Protein AF-A0A662TRX7-F1 (afdb_monomer_lite)

Radius of gyration: 24.04 Å; chains: 1; bounding box: 72×24×59 Å

Structure (mmCIF, N/CA/C/O backbone):
data_AF-A0A662TRX7-F1
#
_entry.id   AF-A0A662TRX7-F1
#
loop_
_atom_site.group_PDB
_atom_site.id
_atom_site.type_symbol
_atom_site.label_atom_id
_atom_site.label_alt_id
_atom_site.label_comp_id
_atom_site.label_asym_id
_atom_site.label_entity_id
_atom_site.label_seq_id
_atom_site.pdbx_PDB_ins_code
_atom_site.Cartn_x
_atom_site.Cartn_y
_atom_site.Cartn_z
_atom_site.occupancy
_atom_site.B_iso_or_equiv
_atom_site.auth_seq_id
_atom_site.auth_comp_id
_atom_site.auth_asym_id
_atom_site.auth_atom_id
_atom_site.pdbx_PDB_model_num
ATOM 1 N N . MET A 1 1 ? 50.126 3.937 -14.513 1.00 34.91 1 MET A N 1
ATOM 2 C CA . MET A 1 1 ? 49.060 4.937 -14.297 1.00 34.91 1 MET A CA 1
ATOM 3 C C . MET A 1 1 ? 47.981 4.683 -15.343 1.00 34.91 1 MET A C 1
ATOM 5 O O . MET A 1 1 ? 48.114 5.144 -16.466 1.00 34.91 1 MET A O 1
ATOM 9 N N . TRP A 1 2 ? 47.000 3.835 -15.031 1.00 36.56 2 TRP A N 1
ATOM 10 C CA . TRP A 1 2 ? 45.917 3.504 -15.962 1.00 36.56 2 TRP A CA 1
ATOM 11 C C . TRP A 1 2 ? 44.900 4.644 -15.940 1.00 36.56 2 TRP A C 1
ATOM 13 O O . TRP A 1 2 ? 44.261 4.881 -14.916 1.00 36.56 2 TRP A O 1
ATOM 23 N N . LYS A 1 3 ? 44.812 5.396 -17.039 1.00 39.66 3 LYS A N 1
ATOM 24 C CA . LYS A 1 3 ? 43.753 6.385 -17.228 1.00 39.66 3 LYS A CA 1
ATOM 25 C C . LYS A 1 3 ? 42.460 5.645 -17.561 1.00 39.66 3 LYS A C 1
ATOM 27 O O . LYS A 1 3 ? 42.401 4.914 -18.543 1.00 39.66 3 LYS A O 1
ATOM 32 N N . MET A 1 4 ? 41.463 5.832 -16.701 1.00 52.44 4 MET A N 1
ATOM 33 C CA . MET A 1 4 ? 40.063 5.538 -16.985 1.00 52.44 4 MET A CA 1
ATOM 34 C C . MET A 1 4 ? 39.609 6.406 -18.155 1.00 52.44 4 MET A C 1
ATOM 36 O O . MET A 1 4 ? 39.776 7.618 -18.061 1.00 52.44 4 MET A O 1
ATOM 40 N N . GLU A 1 5 ? 39.011 5.815 -19.192 1.00 47.84 5 GLU A N 1
ATOM 41 C CA . GLU A 1 5 ? 38.067 6.511 -20.081 1.00 47.84 5 GLU A CA 1
ATOM 42 C C . GLU A 1 5 ? 37.316 5.553 -21.029 1.00 47.84 5 GLU A C 1
ATOM 44 O O . GLU A 1 5 ? 37.140 5.839 -22.205 1.00 47.84 5 GLU A O 1
ATOM 49 N N . ASP A 1 6 ? 36.782 4.436 -20.526 1.00 44.06 6 ASP A N 1
ATOM 50 C CA . ASP A 1 6 ? 35.772 3.683 -21.285 1.00 44.06 6 ASP A CA 1
ATOM 51 C C . ASP A 1 6 ? 34.374 4.236 -20.983 1.00 44.06 6 ASP A C 1
ATOM 53 O O . ASP A 1 6 ? 33.578 3.665 -20.235 1.00 44.06 6 ASP A O 1
ATOM 57 N N . LYS A 1 7 ? 34.037 5.363 -21.622 1.00 48.59 7 LYS A N 1
ATOM 58 C CA . LYS A 1 7 ? 32.636 5.688 -21.935 1.00 48.59 7 LYS A CA 1
ATOM 59 C C . LYS A 1 7 ? 32.185 4.761 -23.068 1.00 48.59 7 LYS A C 1
ATOM 61 O O . LYS A 1 7 ? 31.996 5.181 -24.206 1.00 48.59 7 LYS A O 1
ATOM 66 N N . GLY A 1 8 ? 32.073 3.473 -22.750 1.00 45.62 8 GLY A N 1
ATOM 67 C CA . GLY A 1 8 ? 31.652 2.438 -23.679 1.00 45.62 8 GLY A CA 1
ATOM 68 C C . GLY A 1 8 ? 30.208 2.668 -24.106 1.00 45.62 8 GLY A C 1
ATOM 69 O O . GLY A 1 8 ? 29.283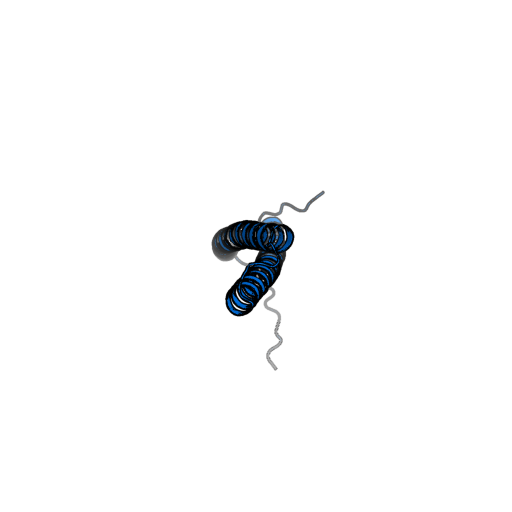 2.577 -23.299 1.00 45.62 8 GLY A O 1
ATOM 70 N N . ASN A 1 9 ? 30.018 2.963 -25.389 1.00 54.75 9 ASN A N 1
ATOM 71 C CA . ASN A 1 9 ? 28.742 2.844 -26.077 1.00 54.75 9 ASN A CA 1
ATOM 72 C C . ASN A 1 9 ? 28.187 1.435 -25.800 1.00 54.75 9 ASN A C 1
ATOM 74 O O . ASN A 1 9 ? 28.703 0.455 -26.334 1.00 54.75 9 ASN A O 1
ATOM 78 N N . MET A 1 10 ? 27.193 1.311 -24.911 1.00 57.91 10 MET A N 1
ATOM 79 C CA . MET A 1 10 ? 26.527 0.031 -24.661 1.00 57.91 10 MET A CA 1
ATOM 80 C C . MET A 1 10 ? 25.989 -0.469 -26.004 1.00 57.91 10 MET A C 1
ATOM 82 O O . MET A 1 10 ? 25.096 0.159 -26.578 1.00 57.91 10 MET A O 1
ATOM 86 N N . GLY A 1 11 ? 26.550 -1.570 -26.515 1.00 66.31 11 GLY A N 1
ATOM 87 C CA . GLY A 1 11 ? 26.046 -2.223 -27.722 1.00 66.31 11 GLY A CA 1
ATOM 88 C C . GLY A 1 11 ? 24.557 -2.549 -27.581 1.00 66.31 11 GLY A C 1
ATOM 89 O O . GLY A 1 11 ? 24.030 -2.591 -26.467 1.00 66.31 11 GLY A O 1
ATOM 90 N N . GLU A 1 12 ? 23.862 -2.787 -28.692 1.00 72.31 12 GLU A N 1
ATOM 91 C CA . GLU A 1 12 ? 22.405 -3.007 -28.704 1.00 72.31 12 GLU A CA 1
ATOM 92 C C . GLU A 1 12 ? 21.952 -4.078 -27.696 1.00 72.31 12 GLU A C 1
ATOM 94 O O . GLU A 1 12 ? 20.989 -3.868 -26.959 1.00 72.31 12 GLU A O 1
ATOM 99 N N . ASN A 1 13 ? 22.728 -5.158 -27.549 1.00 79.19 13 ASN A N 1
ATOM 100 C CA . ASN A 1 13 ? 22.488 -6.206 -26.551 1.00 79.19 13 ASN A CA 1
ATOM 101 C C . ASN A 1 13 ? 22.556 -5.703 -25.095 1.00 79.19 13 ASN A C 1
ATOM 103 O O . ASN A 1 13 ? 21.790 -6.158 -24.246 1.00 79.19 13 ASN A O 1
ATOM 107 N N . GLY A 1 14 ? 23.445 -4.752 -24.792 1.00 85.88 14 GLY A N 1
ATOM 108 C CA . GLY A 1 14 ? 23.560 -4.140 -23.466 1.00 85.88 14 GLY A CA 1
ATOM 109 C C . GLY A 1 14 ? 22.376 -3.228 -23.144 1.00 85.88 14 GLY A C 1
ATOM 110 O O . GLY A 1 14 ? 21.808 -3.318 -22.056 1.00 85.88 14 GLY A O 1
ATOM 111 N N . LYS A 1 15 ? 21.942 -2.414 -24.116 1.00 86.94 15 LYS A N 1
ATOM 112 C CA . LYS A 1 15 ? 20.747 -1.562 -23.975 1.00 86.94 15 LYS A CA 1
ATOM 113 C C . LYS A 1 15 ? 19.476 -2.392 -23.810 1.00 86.94 15 LYS A C 1
ATOM 115 O O . LYS A 1 15 ? 18.647 -2.067 -22.965 1.00 86.94 15 LYS A O 1
ATOM 120 N N . MET A 1 16 ? 19.347 -3.479 -24.571 1.00 89.06 16 MET A N 1
ATOM 121 C CA . MET A 1 16 ? 18.198 -4.381 -24.485 1.00 89.06 16 MET A CA 1
ATOM 122 C C . MET A 1 16 ? 18.116 -5.064 -23.116 1.00 89.06 16 MET A C 1
ATOM 124 O O . MET A 1 16 ? 17.046 -5.112 -22.514 1.00 89.06 16 MET A O 1
ATOM 128 N N . ARG A 1 17 ? 19.248 -5.531 -22.574 1.00 94.00 17 ARG A N 1
ATOM 129 C CA . ARG A 1 17 ? 19.286 -6.119 -21.228 1.00 94.00 17 ARG A CA 1
ATOM 130 C C . ARG A 1 17 ? 18.909 -5.105 -20.146 1.00 94.00 17 ARG A C 1
ATOM 132 O O . ARG A 1 17 ? 18.049 -5.399 -19.324 1.00 94.00 17 ARG A O 1
ATOM 139 N N . ALA A 1 18 ? 19.481 -3.901 -20.197 1.00 93.19 18 ALA A N 1
ATOM 140 C CA . ALA A 1 18 ? 19.145 -2.831 -19.258 1.00 93.19 18 ALA A CA 1
ATOM 141 C C . ALA A 1 18 ? 17.654 -2.452 -19.315 1.00 93.19 18 ALA A C 1
ATOM 143 O O . ALA A 1 18 ? 17.031 -2.214 -18.282 1.00 93.19 18 ALA A O 1
ATOM 144 N N . LEU A 1 19 ? 17.063 -2.433 -20.514 1.00 95.12 19 LEU A N 1
ATOM 145 C CA . LEU A 1 19 ? 15.633 -2.193 -20.694 1.00 95.12 19 LEU A CA 1
ATOM 146 C C . LEU A 1 19 ? 14.780 -3.310 -20.070 1.00 95.12 19 LEU A C 1
ATOM 148 O O . LEU A 1 19 ? 13.818 -3.007 -19.368 1.00 95.12 19 LEU A O 1
ATOM 152 N N . MET A 1 20 ? 15.137 -4.580 -20.284 1.00 96.88 20 MET A N 1
ATOM 153 C CA . MET A 1 20 ? 14.428 -5.725 -19.694 1.00 96.88 20 MET A CA 1
ATOM 154 C C . MET A 1 20 ? 14.472 -5.695 -18.161 1.00 96.88 20 MET A C 1
ATOM 156 O O . MET A 1 20 ? 13.438 -5.878 -17.516 1.00 96.88 20 MET A O 1
ATOM 160 N N . ASP A 1 21 ? 15.634 -5.389 -17.578 1.00 97.56 21 ASP A N 1
ATOM 161 C CA . ASP A 1 21 ? 15.796 -5.271 -16.124 1.00 97.56 21 ASP A CA 1
ATOM 162 C C . ASP A 1 21 ? 14.924 -4.137 -15.552 1.00 97.56 21 ASP A C 1
ATOM 164 O O . ASP A 1 21 ? 14.263 -4.300 -14.521 1.00 97.56 21 ASP A O 1
ATOM 168 N N . LEU A 1 22 ? 14.862 -2.993 -16.244 1.00 98.06 22 LEU A N 1
ATOM 169 C CA . LEU A 1 22 ? 14.018 -1.867 -15.842 1.00 98.06 22 LEU A CA 1
ATOM 170 C C . LEU A 1 22 ? 12.523 -2.173 -15.961 1.00 98.06 22 LEU A C 1
ATOM 172 O O . LEU A 1 22 ? 11.770 -1.783 -15.072 1.00 98.06 22 LEU A O 1
ATOM 176 N N . LEU A 1 23 ? 12.085 -2.883 -17.002 1.00 97.81 23 LEU A N 1
ATOM 177 C CA . LEU A 1 23 ? 10.684 -3.290 -17.162 1.00 97.81 23 LEU A CA 1
ATOM 178 C C . LEU A 1 23 ? 10.251 -4.282 -16.071 1.00 97.81 23 LEU A C 1
ATOM 180 O O . LEU A 1 23 ? 9.182 -4.127 -15.479 1.00 97.81 23 LEU A O 1
ATOM 184 N N . ALA A 1 24 ? 11.101 -5.255 -15.731 1.00 98.31 24 ALA A N 1
ATOM 185 C CA . ALA A 1 24 ? 10.838 -6.178 -14.624 1.00 98.31 24 ALA A CA 1
ATOM 186 C C . ALA A 1 24 ? 10.737 -5.436 -13.278 1.00 98.31 24 ALA A C 1
ATOM 188 O O . ALA A 1 24 ? 9.856 -5.708 -12.448 1.00 98.31 24 ALA A O 1
ATOM 189 N N . LYS A 1 25 ? 11.616 -4.448 -13.072 1.00 98.25 25 LYS A N 1
ATOM 190 C CA . LYS A 1 25 ? 11.570 -3.572 -11.901 1.00 98.25 25 LYS A CA 1
ATOM 191 C C . LYS A 1 25 ? 10.299 -2.717 -11.880 1.00 98.25 25 LYS A C 1
ATOM 193 O O . LYS A 1 25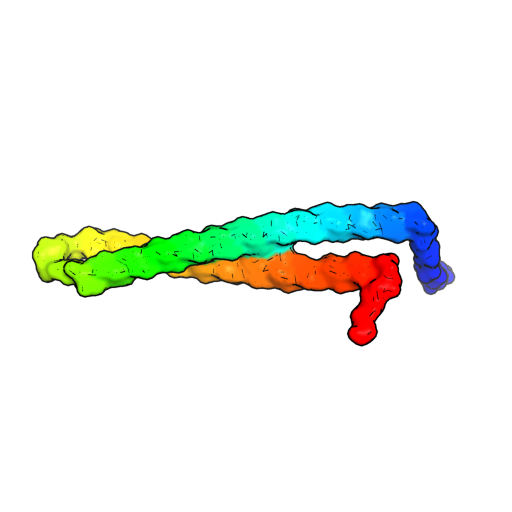 ? 9.666 -2.624 -10.829 1.00 98.25 25 LYS A O 1
ATOM 198 N N . GLU A 1 26 ? 9.896 -2.143 -13.014 1.00 98.38 26 GLU A N 1
ATOM 199 C CA . GLU A 1 26 ? 8.655 -1.372 -13.146 1.00 98.38 26 GLU A CA 1
ATOM 200 C C . GLU A 1 26 ? 7.445 -2.208 -12.714 1.00 98.38 26 GLU A C 1
ATOM 202 O O . GLU A 1 26 ? 6.673 -1.776 -11.858 1.00 98.38 26 GLU A O 1
ATOM 207 N N . GLN A 1 27 ? 7.311 -3.428 -13.245 1.00 98.44 27 GLN A N 1
ATOM 208 C CA . GLN A 1 27 ? 6.201 -4.324 -12.921 1.00 98.44 27 GLN A CA 1
ATOM 209 C C . GLN A 1 27 ? 6.142 -4.633 -11.418 1.00 98.44 27 GLN A C 1
ATOM 211 O O . GLN A 1 27 ? 5.073 -4.590 -10.803 1.00 98.44 27 GLN A O 1
ATOM 216 N N . THR A 1 28 ? 7.300 -4.893 -10.808 1.00 98.44 28 THR A N 1
ATOM 217 C CA . THR A 1 28 ? 7.407 -5.160 -9.368 1.00 98.44 28 THR A CA 1
ATOM 218 C C . THR A 1 28 ? 6.970 -3.949 -8.540 1.00 98.44 28 THR A C 1
ATOM 220 O O . THR A 1 28 ? 6.210 -4.089 -7.579 1.00 98.44 28 THR A O 1
ATOM 223 N N . LEU A 1 29 ? 7.428 -2.749 -8.905 1.00 98.50 29 LEU A N 1
ATOM 224 C CA . LEU A 1 29 ? 7.094 -1.508 -8.202 1.00 98.50 29 LEU A CA 1
ATOM 225 C C . LEU A 1 29 ? 5.627 -1.122 -8.370 1.00 98.50 29 LEU A C 1
ATOM 227 O O . LEU A 1 29 ? 4.999 -0.716 -7.395 1.00 98.50 29 LEU A O 1
ATOM 231 N N . ALA A 1 30 ? 5.057 -1.314 -9.560 1.00 98.44 30 ALA A N 1
ATOM 232 C CA . ALA A 1 30 ? 3.631 -1.126 -9.797 1.00 98.44 30 ALA A CA 1
ATOM 233 C C . ALA A 1 30 ? 2.798 -2.055 -8.898 1.00 98.44 30 ALA A C 1
ATOM 235 O O . ALA A 1 30 ? 1.862 -1.602 -8.236 1.00 98.44 30 ALA A O 1
ATOM 236 N N . GLY A 1 31 ? 3.187 -3.331 -8.792 1.00 98.44 31 GLY A N 1
ATOM 237 C CA . GLY A 1 31 ? 2.563 -4.283 -7.872 1.00 98.44 31 GLY A CA 1
ATOM 238 C C . GLY A 1 31 ? 2.629 -3.826 -6.410 1.00 98.44 31 GLY A C 1
ATOM 239 O O . GLY A 1 31 ? 1.606 -3.804 -5.725 1.00 98.44 31 GLY A O 1
ATOM 240 N N . LYS A 1 32 ? 3.806 -3.390 -5.939 1.00 98.50 32 LYS A N 1
ATOM 241 C CA . LYS A 1 32 ? 3.985 -2.853 -4.576 1.00 98.50 32 LYS A CA 1
ATOM 242 C C . LYS A 1 32 ? 3.134 -1.611 -4.321 1.00 98.50 32 LYS A C 1
ATOM 244 O O . LYS A 1 32 ? 2.463 -1.538 -3.293 1.00 98.50 32 LYS A O 1
ATOM 249 N N . TYR A 1 33 ? 3.138 -0.660 -5.253 1.00 98.62 33 TYR A N 1
AT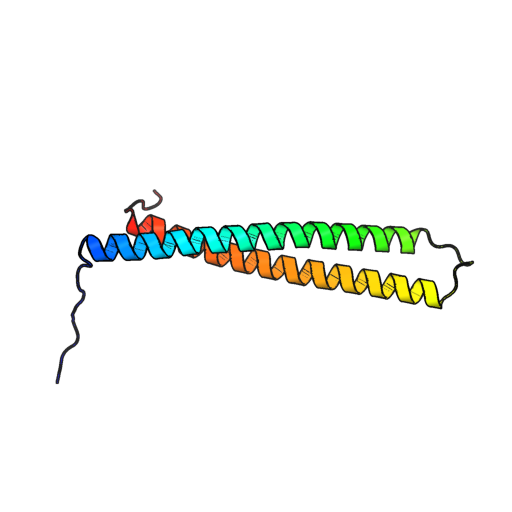OM 250 C CA . TYR A 1 33 ? 2.359 0.571 -5.159 1.00 98.62 33 TYR A CA 1
ATOM 251 C C . TYR A 1 33 ? 0.868 0.268 -4.998 1.00 98.62 33 TYR A C 1
ATOM 253 O O . TYR A 1 33 ? 0.247 0.709 -4.030 1.00 98.62 33 TYR A O 1
ATOM 261 N N . HIS A 1 34 ? 0.300 -0.531 -5.904 1.00 98.38 34 HIS A N 1
ATOM 262 C CA . HIS A 1 34 ? -1.121 -0.861 -5.862 1.00 98.38 34 HIS A CA 1
ATOM 263 C C . HIS A 1 34 ? -1.482 -1.734 -4.657 1.00 98.38 34 HIS A C 1
ATOM 265 O O . HIS A 1 34 ? -2.525 -1.512 -4.041 1.00 98.38 34 HIS A O 1
ATOM 271 N N . GLY A 1 35 ? -0.608 -2.669 -4.271 1.00 98.56 35 GLY A N 1
ATOM 272 C CA . GLY A 1 35 ? -0.785 -3.489 -3.07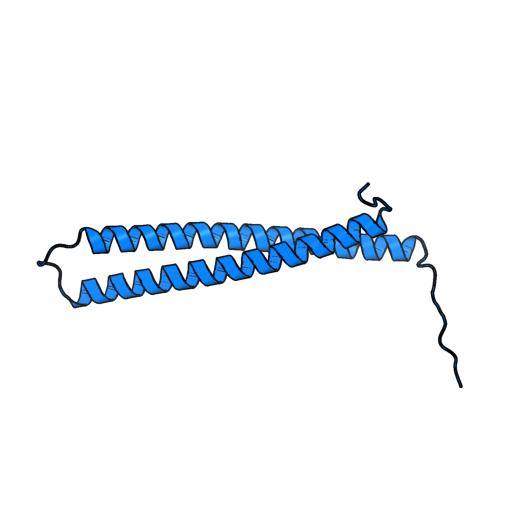6 1.00 98.56 35 GLY A CA 1
ATOM 273 C C . GLY A 1 35 ? -0.867 -2.642 -1.806 1.00 98.56 35 GLY A C 1
ATOM 274 O O . GLY A 1 35 ? -1.846 -2.731 -1.065 1.00 98.56 35 GLY A O 1
ATOM 275 N N . HIS A 1 36 ? 0.110 -1.763 -1.579 1.00 98.69 36 HIS A N 1
ATOM 276 C CA . HIS A 1 36 ? 0.110 -0.880 -0.413 1.00 98.69 36 HIS A CA 1
ATOM 277 C C . HIS A 1 36 ? -0.998 0.175 -0.467 1.00 98.69 36 HIS A C 1
ATOM 279 O O . HIS A 1 36 ? -1.640 0.417 0.549 1.00 98.69 36 HIS A O 1
ATOM 285 N N . SER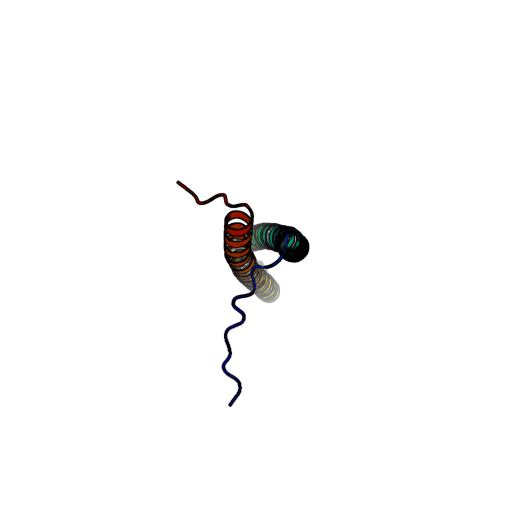 A 1 37 ? -1.307 0.738 -1.637 1.00 98.56 37 SER A N 1
ATOM 286 C CA . SER A 1 37 ? -2.439 1.659 -1.799 1.00 98.56 37 SER A CA 1
ATOM 287 C C . SER A 1 37 ? -3.780 0.987 -1.460 1.00 98.56 37 SER A C 1
ATOM 289 O O . SER A 1 37 ? -4.626 1.570 -0.781 1.00 98.56 37 SER A O 1
ATOM 291 N N . GLY A 1 38 ? -3.968 -0.273 -1.866 1.00 98.56 38 GLY A N 1
ATOM 292 C CA . GLY A 1 38 ? -5.129 -1.078 -1.490 1.00 98.56 38 GLY A CA 1
ATOM 293 C C . GLY A 1 38 ? -5.230 -1.289 0.020 1.00 98.56 38 GLY A C 1
ATOM 294 O O . GLY A 1 38 ? -6.266 -0.988 0.610 1.00 98.56 38 GLY A O 1
ATOM 295 N N . GLN A 1 39 ? -4.142 -1.739 0.649 1.00 98.62 39 GLN A N 1
ATOM 296 C CA . GLN A 1 39 ? -4.091 -1.974 2.096 1.00 98.62 39 GLN A CA 1
ATOM 297 C C . GLN A 1 39 ? -4.277 -0.690 2.912 1.00 98.62 39 GLN A C 1
ATOM 299 O O . GLN A 1 39 ? -4.946 -0.706 3.942 1.00 98.62 39 GLN A O 1
ATOM 304 N N . HIS A 1 40 ? -3.754 0.438 2.430 1.00 98.69 40 HIS A N 1
ATOM 305 C CA . HIS A 1 40 ? -3.987 1.748 3.030 1.00 98.69 40 HIS A CA 1
ATOM 306 C C . HIS A 1 40 ? -5.484 2.086 3.076 1.00 98.69 40 HIS A C 1
ATOM 308 O O . HIS A 1 40 ? -5.993 2.432 4.139 1.00 98.69 40 HIS A O 1
ATOM 314 N N . ARG A 1 41 ? -6.213 1.910 1.963 1.00 98.62 41 ARG A N 1
ATOM 315 C CA . ARG A 1 41 ? -7.668 2.153 1.916 1.00 98.62 41 ARG A CA 1
ATOM 316 C C . ARG A 1 41 ? -8.448 1.246 2.866 1.00 98.62 41 ARG A C 1
ATOM 318 O O . ARG A 1 41 ? -9.376 1.710 3.519 1.00 98.62 41 ARG A O 1
ATOM 325 N N . VAL A 1 42 ? -8.062 -0.026 2.966 1.00 98.62 42 VAL A N 1
ATOM 326 C CA . VAL A 1 42 ? -8.677 -0.966 3.919 1.00 98.62 42 VAL A CA 1
ATOM 327 C C . VAL A 1 42 ? -8.442 -0.507 5.359 1.00 98.62 42 VAL A C 1
ATOM 329 O O . VAL A 1 42 ? -9.384 -0.447 6.143 1.00 98.62 42 VAL A O 1
ATOM 332 N N . ALA A 1 43 ? -7.208 -0.130 5.698 1.00 98.56 43 ALA A N 1
ATOM 333 C CA . ALA A 1 43 ? -6.861 0.331 7.038 1.00 98.56 43 ALA A CA 1
ATOM 334 C C . ALA A 1 43 ? -7.545 1.661 7.406 1.00 98.56 43 ALA A C 1
ATOM 336 O O . ALA A 1 43 ? -7.981 1.814 8.545 1.00 98.56 43 ALA A O 1
ATOM 337 N N . LEU A 1 44 ? -7.696 2.591 6.453 1.00 98.50 44 LEU A N 1
ATOM 338 C CA . LEU A 1 44 ? -8.497 3.804 6.648 1.00 98.50 44 LEU A CA 1
ATOM 339 C C . LEU A 1 44 ? -9.951 3.462 6.959 1.00 98.50 44 LEU A C 1
ATOM 341 O O . LEU A 1 44 ? -10.497 3.960 7.937 1.00 98.50 44 LEU A O 1
ATOM 345 N N . ARG A 1 45 ? -10.555 2.557 6.184 1.00 98.62 45 ARG A N 1
ATOM 346 C CA . ARG A 1 45 ? -11.945 2.158 6.407 1.00 98.62 45 ARG A CA 1
ATOM 347 C C . ARG A 1 45 ? -12.152 1.487 7.764 1.00 98.62 45 ARG A C 1
ATOM 349 O O . ARG A 1 45 ? -13.183 1.672 8.401 1.00 98.62 45 ARG A O 1
ATOM 356 N N . GLU A 1 46 ? -11.174 0.709 8.216 1.00 98.50 46 GLU A N 1
ATOM 357 C CA . GLU A 1 46 ? -11.188 0.126 9.556 1.00 98.50 46 GLU A CA 1
ATOM 358 C C . GLU A 1 46 ? -11.047 1.196 10.649 1.00 98.50 46 GLU A C 1
ATOM 360 O O . GLU A 1 46 ? -11.723 1.112 11.672 1.00 98.50 46 GLU A O 1
ATOM 365 N N . ALA A 1 47 ? -10.204 2.211 10.441 1.00 98.62 47 ALA A N 1
ATOM 366 C CA . ALA A 1 47 ? -10.083 3.332 11.368 1.00 98.62 47 ALA A CA 1
ATOM 367 C C . ALA A 1 47 ? -11.408 4.106 11.479 1.00 98.62 47 ALA A C 1
ATOM 369 O O . ALA A 1 47 ? -11.886 4.300 12.593 1.00 98.62 47 ALA A O 1
ATOM 370 N N . GLU A 1 48 ? -12.039 4.442 10.349 1.00 98.50 48 GLU A N 1
ATOM 371 C CA . GLU A 1 48 ? -13.370 5.072 10.301 1.00 98.50 48 GLU A CA 1
ATOM 372 C C . GLU A 1 48 ? -14.412 4.246 11.064 1.00 98.50 48 GLU A C 1
ATOM 374 O O . GLU A 1 48 ? -15.172 4.777 11.868 1.00 98.50 48 GLU A O 1
ATOM 379 N N . TYR A 1 49 ? -14.418 2.923 10.868 1.00 98.31 49 TYR A N 1
ATOM 380 C CA . TYR A 1 49 ? -15.322 2.030 11.590 1.00 98.31 49 TYR A CA 1
ATOM 381 C C . TYR A 1 49 ? -15.132 2.120 13.110 1.00 98.31 49 TYR A C 1
ATOM 383 O O . TYR A 1 49 ? -16.109 2.219 13.851 1.00 98.31 49 TYR A O 1
ATOM 391 N N . TRP A 1 50 ? -13.889 2.090 13.600 1.00 98.00 50 TRP A N 1
ATOM 392 C CA . TRP A 1 50 ? -13.642 2.185 15.039 1.00 98.00 50 TRP A CA 1
ATOM 393 C C . TRP A 1 50 ? -13.941 3.577 15.600 1.00 98.00 50 TRP A C 1
ATOM 395 O O . TRP A 1 50 ? -14.384 3.668 16.744 1.00 98.00 50 TRP A O 1
ATOM 405 N N . GLU A 1 51 ? -13.737 4.640 14.820 1.00 98.00 51 GLU A N 1
ATOM 406 C CA . GLU A 1 51 ? -14.169 5.996 15.177 1.00 98.00 51 GLU A CA 1
ATOM 407 C C . GLU A 1 51 ? -15.691 6.066 15.320 1.00 98.00 51 GLU A C 1
ATOM 409 O O . GLU A 1 51 ? -16.179 6.523 16.352 1.00 98.00 51 GLU A O 1
ATOM 414 N N . ASP A 1 52 ? -16.437 5.517 14.360 1.00 97.81 52 ASP A N 1
ATOM 415 C CA . ASP A 1 52 ? -17.899 5.446 14.404 1.00 97.81 52 ASP A CA 1
ATOM 416 C C . ASP A 1 52 ? -18.411 4.650 15.611 1.00 97.81 52 ASP A C 1
ATOM 418 O O . ASP A 1 52 ? -19.373 5.056 16.266 1.00 97.81 52 ASP A O 1
ATOM 422 N N . VAL A 1 53 ? -17.782 3.509 15.913 1.00 95.75 53 VAL A N 1
ATOM 423 C CA . VAL A 1 53 ? -18.124 2.684 17.083 1.00 95.75 53 VAL A CA 1
ATOM 424 C C . VAL A 1 53 ? -17.888 3.463 18.376 1.00 95.75 53 VAL A C 1
ATOM 426 O O . VAL A 1 53 ? -18.751 3.476 19.250 1.00 95.75 53 VAL A O 1
ATOM 429 N N . LEU A 1 54 ? -16.741 4.136 18.496 1.00 95.69 54 LEU A N 1
ATOM 430 C CA . LEU A 1 54 ? -16.395 4.932 19.675 1.00 95.69 54 LEU A CA 1
ATOM 431 C C . LEU A 1 54 ? -17.224 6.217 19.797 1.00 95.69 54 LEU A C 1
ATOM 433 O O . LEU A 1 54 ? -17.344 6.733 20.900 1.00 95.69 54 LEU A O 1
ATOM 437 N N . ALA A 1 55 ? -17.794 6.735 18.710 1.00 95.56 55 ALA A N 1
ATOM 438 C CA . ALA A 1 55 ? -18.687 7.893 18.742 1.00 95.56 55 ALA A CA 1
ATOM 439 C C . ALA A 1 55 ? -20.119 7.533 19.177 1.00 95.56 55 ALA A C 1
ATOM 441 O O . ALA A 1 55 ? -20.839 8.385 19.689 1.00 95.56 55 ALA A O 1
ATOM 442 N N . LYS A 1 56 ? -20.540 6.281 18.960 1.00 94.69 56 LYS A N 1
ATOM 443 C CA . LYS A 1 56 ? -21.901 5.785 19.249 1.00 94.69 56 LYS A CA 1
ATOM 444 C C . LYS A 1 56 ? -22.005 5.017 20.566 1.00 94.69 56 LYS A C 1
ATOM 446 O O . LYS A 1 56 ? -23.070 4.496 20.886 1.00 94.69 56 LYS A O 1
ATOM 451 N N . ILE A 1 57 ? -20.899 4.890 21.288 1.00 91.12 57 ILE A N 1
ATOM 452 C CA . ILE A 1 57 ? -20.829 4.130 22.529 1.00 91.12 57 ILE A CA 1
ATOM 453 C C . ILE A 1 57 ? -21.605 4.833 23.651 1.00 91.12 57 ILE A C 1
ATOM 455 O O . ILE A 1 57 ? -21.434 6.030 23.868 1.00 91.12 57 ILE A O 1
ATOM 459 N N . GLY A 1 58 ? -22.465 4.082 24.342 1.00 86.44 58 GLY A N 1
ATOM 460 C CA . GLY A 1 58 ? -23.173 4.542 25.535 1.00 86.44 58 GLY A CA 1
ATOM 461 C C . GLY A 1 58 ? -22.339 4.389 26.810 1.00 86.44 58 GLY A C 1
ATOM 462 O O . GLY A 1 58 ? -21.337 3.670 26.837 1.00 86.44 58 GLY A O 1
ATOM 463 N N . ASP A 1 59 ? -22.775 5.053 27.882 1.00 86.19 59 ASP A N 1
ATOM 464 C CA . ASP A 1 59 ? -22.114 5.024 29.197 1.00 86.19 59 ASP A CA 1
ATOM 465 C C . ASP A 1 59 ? -22.197 3.652 29.898 1.00 86.19 59 ASP A C 1
ATOM 467 O O . ASP A 1 59 ? -21.527 3.414 30.901 1.00 86.19 59 ASP A O 1
ATOM 471 N N . ASP A 1 60 ? -23.013 2.736 29.373 1.00 91.94 60 ASP A N 1
ATOM 472 C CA . ASP A 1 60 ? -23.226 1.376 29.869 1.00 91.94 60 ASP A CA 1
ATOM 473 C C . ASP A 1 60 ? -22.144 0.379 29.421 1.00 91.94 60 ASP A C 1
ATOM 475 O O . ASP A 1 60 ? -22.116 -0.765 29.880 1.00 91.94 60 ASP A O 1
ATOM 479 N N . VAL A 1 61 ? -21.224 0.793 28.545 1.00 92.44 61 VAL A N 1
ATOM 480 C CA . VAL A 1 61 ? -20.165 -0.087 28.049 1.00 92.44 61 VAL A CA 1
ATOM 481 C C . VAL A 1 61 ? -18.978 -0.129 29.003 1.00 92.44 61 VAL A C 1
ATOM 483 O O . VAL A 1 61 ? -18.361 0.882 29.334 1.00 92.44 61 VAL A O 1
ATOM 486 N N . GLU A 1 62 ? -18.592 -1.344 29.387 1.00 95.19 62 GLU A N 1
ATOM 487 C CA . GLU A 1 62 ? -17.470 -1.567 30.291 1.00 95.19 62 GLU A CA 1
ATOM 488 C C . GLU A 1 62 ? -16.157 -0.941 29.785 1.00 95.19 62 GLU A C 1
ATOM 490 O O . GLU A 1 62 ? -15.730 -1.149 28.644 1.00 95.19 62 GLU A O 1
ATOM 495 N N . GLU A 1 63 ? -15.440 -0.252 30.679 1.00 94.25 63 GLU A N 1
ATOM 496 C CA . GLU A 1 63 ? -14.205 0.486 30.367 1.00 94.25 63 GLU A CA 1
ATOM 497 C C . GLU A 1 63 ? -13.163 -0.376 29.628 1.00 94.25 63 GLU A C 1
ATOM 499 O O . GLU A 1 63 ? -12.443 0.080 28.733 1.00 94.25 63 GLU A O 1
ATOM 504 N N . HIS A 1 64 ? -13.075 -1.662 29.976 1.00 95.38 64 HIS A N 1
ATOM 505 C CA . HIS A 1 64 ? -12.120 -2.579 29.366 1.00 95.38 64 HIS A CA 1
ATOM 506 C C . HIS A 1 64 ? -12.409 -2.834 27.870 1.00 95.38 64 HIS A C 1
ATOM 508 O O . HIS A 1 64 ? -11.461 -2.993 27.089 1.00 95.38 64 HIS A O 1
ATOM 514 N N . ILE A 1 65 ? -13.682 -2.807 27.460 1.00 95.38 65 ILE A N 1
ATOM 515 C CA . ILE A 1 65 ? -14.120 -2.902 26.062 1.00 95.38 65 ILE A CA 1
ATOM 516 C C . ILE A 1 65 ? -13.760 -1.617 25.317 1.00 95.38 65 ILE A C 1
ATOM 518 O O . ILE A 1 65 ? -13.141 -1.680 24.251 1.00 95.38 65 ILE A O 1
ATOM 522 N N . VAL A 1 66 ? -14.020 -0.454 25.922 1.00 95.62 66 VAL A N 1
ATOM 523 C CA . VAL A 1 66 ? -13.669 0.853 25.341 1.00 95.62 66 VAL A CA 1
ATOM 524 C C . VAL A 1 66 ? -12.168 0.945 25.070 1.00 95.62 66 VAL A C 1
ATOM 526 O O . VAL A 1 66 ? -11.738 1.309 23.972 1.00 95.62 66 VAL A O 1
ATOM 529 N N . ARG A 1 67 ? -11.339 0.539 26.042 1.00 96.19 67 ARG A N 1
ATOM 530 C CA . ARG A 1 67 ? -9.875 0.495 25.886 1.00 96.19 67 ARG A CA 1
ATOM 531 C C . ARG A 1 67 ? -9.443 -0.447 24.765 1.00 96.19 67 ARG A C 1
ATOM 533 O O . ARG A 1 67 ? -8.496 -0.145 24.040 1.00 96.19 67 ARG A O 1
ATOM 540 N N . LYS A 1 68 ? -10.118 -1.589 24.593 1.00 97.06 68 LYS A N 1
ATOM 541 C CA . LYS A 1 68 ? -9.844 -2.516 23.485 1.00 97.06 68 LYS A CA 1
ATOM 542 C C . LYS A 1 68 ? -10.126 -1.864 22.130 1.00 97.06 68 LYS A C 1
ATOM 544 O O . LYS A 1 68 ? -9.283 -1.969 21.244 1.00 97.06 68 LYS A O 1
ATOM 549 N N . TRP A 1 69 ? -11.255 -1.180 21.974 1.00 97.56 69 TRP A N 1
ATOM 550 C CA . TRP A 1 69 ? -11.616 -0.524 20.714 1.00 97.56 69 TRP A CA 1
ATOM 551 C C . TRP A 1 69 ? -10.708 0.659 20.382 1.00 97.56 69 TRP A C 1
ATOM 553 O O . TRP A 1 69 ? -10.256 0.763 19.245 1.00 97.56 69 TRP A O 1
ATOM 563 N N . LYS A 1 70 ? -10.317 1.466 21.377 1.00 97.75 70 LYS A N 1
ATOM 564 C CA . LYS A 1 70 ? -9.297 2.517 21.198 1.00 97.75 70 LYS A CA 1
ATOM 565 C C . LYS A 1 70 ? -7.971 1.952 20.678 1.00 97.75 70 LYS A C 1
ATOM 567 O O . LYS A 1 70 ? -7.428 2.464 19.705 1.00 97.75 70 LYS A O 1
ATOM 572 N N . ARG A 1 71 ? -7.497 0.832 21.236 1.00 98.31 71 ARG A N 1
ATOM 573 C CA . ARG A 1 71 ? -6.290 0.151 20.727 1.00 98.31 71 ARG A CA 1
ATOM 574 C C . ARG A 1 71 ? -6.455 -0.367 19.299 1.00 98.31 71 ARG A C 1
ATOM 576 O O . ARG A 1 71 ? -5.487 -0.388 18.543 1.00 98.31 71 ARG A O 1
ATOM 583 N N . ASN A 1 72 ? -7.646 -0.828 18.923 1.00 98.12 72 ASN A N 1
ATOM 584 C CA . ASN A 1 72 ? -7.901 -1.258 17.549 1.00 98.12 72 ASN A CA 1
ATOM 585 C C . ASN A 1 72 ? -7.860 -0.073 16.577 1.00 98.12 72 ASN A C 1
ATOM 587 O O . ASN A 1 72 ? -7.230 -0.188 15.527 1.00 98.12 72 ASN A O 1
ATOM 591 N N . LEU A 1 73 ? -8.441 1.067 16.962 1.00 98.50 73 LEU A N 1
ATOM 592 C CA . LEU A 1 73 ? -8.354 2.313 16.204 1.00 98.50 73 LEU A CA 1
ATOM 593 C C . LEU A 1 73 ? -6.897 2.746 15.996 1.00 98.50 73 LEU A C 1
ATOM 595 O O . LEU A 1 73 ? -6.485 3.002 14.867 1.00 98.50 73 LEU A O 1
ATOM 599 N N . GLU A 1 74 ? -6.097 2.776 17.062 1.00 98.56 74 GLU A N 1
ATOM 600 C CA . GLU A 1 74 ? -4.671 3.124 16.985 1.00 98.56 74 GLU A CA 1
ATOM 601 C C . GLU A 1 74 ? -3.908 2.196 16.034 1.00 98.56 74 GLU A C 1
ATOM 603 O O . GLU A 1 74 ? -3.138 2.655 15.19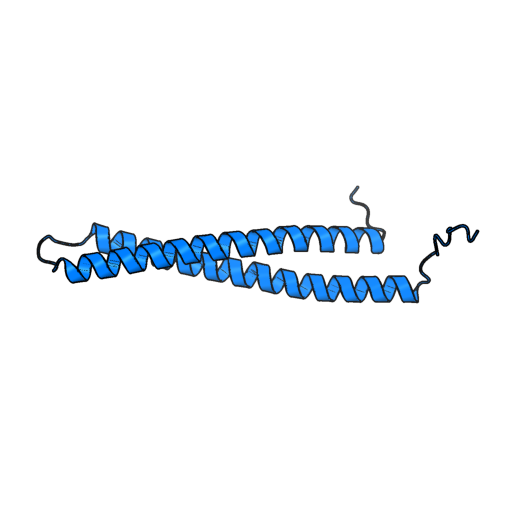1 1.00 98.56 74 GLU A O 1
ATOM 608 N N . LYS A 1 75 ? -4.166 0.884 16.107 1.00 98.56 75 LYS A N 1
ATOM 609 C CA . LYS A 1 75 ? -3.553 -0.095 15.199 1.00 98.56 75 LYS A CA 1
ATOM 610 C C . LYS A 1 75 ? -3.966 0.122 13.745 1.00 98.56 75 LYS A C 1
ATOM 612 O O . LYS A 1 75 ? -3.117 0.006 12.863 1.00 98.56 75 LYS A O 1
ATOM 617 N N . ALA A 1 76 ? -5.239 0.415 13.483 1.00 98.56 76 ALA A N 1
ATOM 618 C CA . ALA A 1 76 ? -5.727 0.694 12.136 1.00 98.56 76 ALA A CA 1
ATOM 619 C C . ALA A 1 76 ? -5.075 1.963 11.564 1.00 98.56 76 ALA A C 1
ATOM 621 O O . ALA A 1 76 ? -4.546 1.925 10.453 1.00 98.56 76 ALA A O 1
ATOM 622 N N . LYS A 1 77 ? -4.994 3.039 12.359 1.00 98.62 77 LYS A N 1
ATOM 623 C CA . LYS A 1 77 ? -4.298 4.284 11.993 1.00 98.62 77 LYS A CA 1
ATOM 624 C C . LYS A 1 77 ? -2.820 4.053 11.681 1.00 98.62 77 LYS A C 1
ATOM 626 O O . LYS A 1 77 ? -2.358 4.454 10.617 1.00 98.62 77 LYS A O 1
ATOM 631 N N . ALA A 1 78 ? -2.106 3.331 12.544 1.00 98.62 78 ALA A N 1
ATOM 632 C CA . ALA A 1 78 ? -0.694 3.015 12.328 1.00 98.62 78 ALA A CA 1
ATOM 633 C C . ALA A 1 78 ? -0.466 2.191 11.046 1.00 98.62 78 ALA A C 1
ATOM 635 O O . ALA A 1 78 ? 0.469 2.453 10.289 1.00 98.62 78 ALA A O 1
ATOM 636 N N . ARG A 1 79 ? -1.340 1.215 10.755 1.00 98.56 79 ARG A N 1
ATOM 637 C CA . ARG A 1 79 ? -1.283 0.460 9.491 1.00 98.56 79 ARG A CA 1
ATOM 638 C C . ARG A 1 79 ? -1.572 1.340 8.280 1.00 98.56 79 ARG A C 1
ATOM 640 O O . ARG A 1 79 ? -0.900 1.194 7.259 1.00 98.56 79 ARG A O 1
ATOM 647 N N . ALA A 1 80 ? -2.555 2.233 8.381 1.00 98.69 80 ALA A N 1
ATOM 648 C CA . ALA A 1 80 ? -2.887 3.161 7.310 1.00 98.69 80 ALA A CA 1
ATOM 649 C C . ALA A 1 80 ? -1.689 4.061 6.990 1.00 98.69 80 ALA A C 1
ATOM 651 O O . ALA A 1 80 ? -1.311 4.159 5.824 1.00 98.69 80 ALA A O 1
ATOM 652 N N . GLU A 1 81 ? -1.049 4.642 8.003 1.00 98.62 81 GLU A N 1
ATOM 653 C CA . GLU A 1 81 ? 0.139 5.482 7.840 1.00 98.62 81 GLU A CA 1
ATOM 654 C C . GLU A 1 81 ? 1.314 4.708 7.227 1.00 98.62 81 GLU A C 1
ATOM 656 O O . GLU A 1 81 ? 1.915 5.156 6.247 1.00 98.62 81 GLU A O 1
ATOM 661 N N . TYR A 1 82 ? 1.591 3.503 7.735 1.00 98.69 82 TYR A N 1
ATOM 662 C CA . TYR A 1 82 ? 2.629 2.632 7.187 1.00 98.69 82 TYR A CA 1
ATOM 663 C C . TYR A 1 82 ? 2.408 2.358 5.695 1.00 98.69 82 TYR A C 1
ATOM 665 O O . TYR A 1 82 ? 3.299 2.574 4.873 1.00 98.69 82 TYR A O 1
ATOM 673 N N . HIS A 1 83 ? 1.207 1.917 5.317 1.00 98.56 83 HIS A N 1
ATOM 674 C CA . HIS A 1 83 ? 0.908 1.601 3.925 1.00 98.56 83 HIS A CA 1
ATOM 675 C C . HIS A 1 83 ? 0.854 2.837 3.025 1.00 98.56 83 HIS A C 1
ATOM 677 O O . HIS A 1 83 ? 1.257 2.739 1.866 1.00 98.56 83 HIS A O 1
ATOM 683 N N . ALA A 1 84 ? 0.446 3.998 3.545 1.00 98.62 84 ALA A N 1
ATOM 684 C CA . ALA A 1 84 ? 0.545 5.259 2.816 1.00 98.62 84 ALA A CA 1
ATOM 685 C C . ALA A 1 84 ? 2.005 5.552 2.453 1.00 98.62 84 ALA A C 1
ATOM 687 O O . ALA A 1 84 ? 2.321 5.716 1.273 1.00 98.62 84 ALA A O 1
ATOM 688 N N . LYS A 1 85 ? 2.908 5.511 3.442 1.00 98.62 85 LYS A N 1
ATOM 689 C CA . LYS A 1 85 ? 4.343 5.743 3.242 1.00 98.62 85 LYS A CA 1
ATOM 690 C C . LYS A 1 85 ? 4.951 4.761 2.239 1.00 98.62 85 LYS A C 1
ATOM 692 O O . LYS A 1 85 ? 5.594 5.193 1.287 1.00 98.62 85 LYS A O 1
ATOM 697 N N . MET A 1 86 ? 4.695 3.461 2.399 1.00 98.44 86 MET A N 1
ATOM 698 C CA . MET A 1 86 ? 5.226 2.441 1.485 1.00 98.44 86 MET A CA 1
ATOM 699 C C . MET A 1 86 ? 4.690 2.598 0.057 1.00 98.44 86 MET A C 1
ATOM 701 O O . MET A 1 86 ? 5.421 2.384 -0.910 1.00 98.44 86 MET A O 1
ATOM 705 N N . SER A 1 87 ? 3.416 2.980 -0.095 1.00 98.56 87 SER A N 1
ATOM 706 C CA . SER A 1 87 ? 2.850 3.260 -1.415 1.00 98.56 87 SER A CA 1
ATOM 707 C C . SER A 1 87 ? 3.522 4.474 -2.060 1.00 98.56 87 SER A C 1
ATOM 709 O O . SER A 1 87 ? 3.879 4.424 -3.233 1.00 98.56 87 SER A O 1
ATOM 711 N N . GLU A 1 88 ? 3.781 5.531 -1.293 1.00 98.56 88 GLU A N 1
ATOM 712 C CA . GLU A 1 88 ? 4.427 6.741 -1.794 1.00 98.56 88 GLU A CA 1
ATOM 713 C C . GLU A 1 88 ? 5.892 6.497 -2.185 1.00 98.56 88 GLU A C 1
ATOM 715 O O . GLU A 1 88 ? 6.344 6.977 -3.224 1.00 98.56 88 GLU A O 1
ATOM 720 N N . GLU A 1 89 ? 6.627 5.700 -1.408 1.00 98.44 89 GLU A N 1
ATOM 721 C CA . GLU A 1 89 ? 7.988 5.275 -1.754 1.00 98.44 89 GLU A CA 1
ATOM 722 C C . GLU A 1 89 ? 8.009 4.473 -3.062 1.00 98.44 89 GLU A C 1
ATOM 724 O O . GLU A 1 89 ? 8.768 4.802 -3.977 1.00 98.44 89 GLU A O 1
ATOM 729 N N . ALA A 1 90 ? 7.116 3.485 -3.201 1.00 98.38 90 ALA A N 1
ATOM 730 C CA . ALA A 1 90 ? 6.994 2.701 -4.428 1.00 98.38 90 ALA A CA 1
ATOM 731 C C . ALA A 1 90 ? 6.607 3.572 -5.635 1.00 98.38 90 ALA A C 1
ATOM 733 O O . ALA A 1 90 ? 7.126 3.363 -6.731 1.00 98.38 90 ALA A O 1
ATOM 734 N N . ARG A 1 91 ? 5.735 4.572 -5.441 1.00 98.44 91 ARG A N 1
ATOM 735 C CA . ARG A 1 91 ? 5.330 5.523 -6.486 1.00 98.44 91 ARG A CA 1
ATOM 736 C C . ARG A 1 91 ? 6.513 6.352 -6.984 1.00 98.44 91 ARG A C 1
ATOM 738 O O . ARG A 1 91 ? 6.694 6.469 -8.194 1.00 98.44 91 ARG A O 1
ATOM 745 N N . LYS A 1 92 ? 7.317 6.907 -6.071 1.00 98.56 92 LYS A N 1
ATOM 746 C CA . LYS A 1 92 ? 8.510 7.698 -6.418 1.00 98.56 92 LYS A CA 1
ATOM 747 C C . LYS A 1 92 ? 9.531 6.856 -7.175 1.00 98.56 92 LYS A C 1
ATOM 749 O O . LYS A 1 92 ? 10.022 7.278 -8.217 1.00 98.56 92 LYS A O 1
ATOM 754 N N . GLU A 1 93 ? 9.815 5.647 -6.694 1.00 98.31 93 GLU A N 1
ATOM 755 C CA . GLU A 1 93 ? 10.764 4.757 -7.367 1.00 98.31 93 GLU A CA 1
ATOM 756 C C . GLU A 1 93 ? 10.259 4.323 -8.754 1.00 98.31 93 GLU A C 1
ATOM 758 O O . GLU A 1 93 ? 11.028 4.282 -9.716 1.00 98.31 93 GLU A O 1
ATOM 763 N N . LEU A 1 94 ? 8.954 4.058 -8.882 1.00 98.19 94 LEU A N 1
ATOM 764 C CA . LEU A 1 94 ? 8.311 3.734 -10.155 1.00 98.19 94 LEU A CA 1
ATOM 765 C C . LEU A 1 94 ? 8.450 4.878 -11.169 1.00 98.19 94 LEU A C 1
ATOM 767 O O . LEU A 1 94 ? 8.716 4.631 -12.346 1.00 98.19 94 LEU A O 1
ATOM 771 N N . GLU A 1 95 ? 8.288 6.125 -10.727 1.00 98.12 95 GLU A N 1
ATOM 772 C CA . GLU A 1 95 ? 8.452 7.308 -11.574 1.00 98.12 95 GLU A CA 1
ATOM 773 C C . GLU A 1 95 ? 9.882 7.422 -12.123 1.00 98.12 95 GLU A C 1
ATOM 775 O O . GLU A 1 95 ? 10.074 7.649 -13.321 1.00 98.12 95 GLU A O 1
ATOM 780 N N . GLU A 1 96 ? 10.889 7.184 -11.281 1.00 98.12 96 GLU A N 1
ATOM 781 C CA . GLU A 1 96 ? 12.293 7.210 -11.694 1.00 98.12 96 GLU A CA 1
ATOM 782 C C . GLU A 1 96 ? 12.636 6.085 -12.676 1.00 98.12 96 GLU A C 1
ATOM 784 O O . GLU A 1 96 ? 13.280 6.330 -13.700 1.00 98.12 96 GLU A O 1
ATOM 789 N N . VAL A 1 97 ? 12.140 4.866 -12.441 1.00 97.88 97 VAL A N 1
ATOM 790 C CA . VAL A 1 97 ? 12.306 3.747 -13.384 1.00 97.88 97 VAL A CA 1
ATOM 791 C C . VAL A 1 97 ? 11.666 4.074 -14.734 1.00 97.88 97 VAL A C 1
ATOM 793 O O . VAL A 1 97 ? 12.296 3.896 -15.778 1.00 97.88 97 VAL A O 1
ATOM 796 N N . ARG A 1 98 ? 10.458 4.647 -14.744 1.00 97.19 98 ARG A N 1
ATOM 797 C CA . ARG A 1 98 ? 9.789 5.080 -15.982 1.00 97.19 98 ARG A CA 1
ATOM 798 C C . ARG A 1 98 ? 10.557 6.177 -16.713 1.00 97.19 98 ARG A C 1
ATOM 800 O O . ARG A 1 98 ? 10.635 6.147 -17.941 1.00 97.19 98 ARG A O 1
ATOM 807 N N . LYS A 1 99 ? 11.159 7.134 -15.998 1.00 96.94 99 LYS A N 1
ATOM 808 C CA . LYS A 1 99 ? 12.057 8.138 -16.600 1.00 96.94 99 LYS A CA 1
ATOM 809 C C . LYS A 1 99 ? 13.269 7.475 -17.258 1.00 96.94 99 LYS A C 1
ATOM 811 O O . LYS A 1 99 ? 13.619 7.845 -18.376 1.00 96.94 99 LYS A O 1
ATOM 816 N N . GLN A 1 100 ? 13.884 6.483 -16.614 1.00 95.62 100 GLN A N 1
ATOM 817 C CA . GLN A 1 100 ? 15.028 5.752 -17.176 1.00 95.62 100 GLN A CA 1
ATOM 818 C C . GLN A 1 100 ? 14.647 4.942 -18.423 1.00 95.62 100 GLN A C 1
ATOM 820 O O . GLN A 1 100 ? 15.352 5.015 -19.428 1.00 95.62 100 GLN A O 1
ATOM 825 N N . ILE A 1 101 ? 13.503 4.250 -18.401 1.00 95.62 101 ILE A N 1
ATOM 826 C CA . ILE A 1 101 ? 12.964 3.537 -19.570 1.00 95.62 101 ILE A CA 1
ATOM 827 C C . ILE A 1 101 ? 12.754 4.507 -20.739 1.00 95.62 101 ILE A C 1
ATOM 829 O O . ILE A 1 101 ? 13.205 4.240 -21.851 1.00 95.62 101 ILE A O 1
ATOM 833 N N . ARG A 1 102 ? 12.125 5.667 -20.498 1.00 93.94 102 ARG A N 1
ATOM 834 C CA . ARG A 1 102 ? 11.890 6.686 -21.537 1.00 93.94 102 ARG A CA 1
ATOM 835 C C . ARG A 1 102 ? 13.184 7.206 -22.160 1.00 93.94 102 ARG A C 1
ATOM 837 O O . ARG A 1 102 ? 13.271 7.278 -23.385 1.00 93.94 102 ARG A O 1
ATOM 844 N N . LYS A 1 103 ? 14.201 7.473 -21.332 1.00 92.31 103 LYS A N 1
ATOM 845 C CA . LYS A 1 103 ? 15.546 7.856 -21.791 1.00 92.31 103 LYS A CA 1
ATOM 846 C C . LYS A 1 103 ? 16.181 6.775 -22.669 1.00 92.31 103 LYS A C 1
ATOM 848 O O . LYS A 1 103 ? 16.711 7.098 -23.725 1.00 92.31 103 LYS A O 1
ATOM 853 N N . LEU A 1 104 ? 16.095 5.499 -22.277 1.00 89.19 104 LEU A N 1
ATOM 854 C CA . LEU A 1 104 ? 16.637 4.389 -23.077 1.00 89.19 104 LEU A CA 1
ATOM 855 C C . LEU A 1 104 ? 15.913 4.203 -24.413 1.00 89.19 104 LEU A C 1
ATOM 857 O O . LEU A 1 104 ? 16.550 3.860 -25.405 1.00 89.19 104 LEU A O 1
ATOM 861 N N . LEU A 1 105 ? 14.603 4.447 -24.449 1.00 88.38 105 LEU A N 1
ATOM 862 C CA . LEU A 1 105 ? 13.790 4.360 -25.663 1.00 88.38 105 LEU A CA 1
ATOM 863 C C . LEU A 1 105 ? 13.917 5.591 -26.578 1.00 88.38 105 LEU A C 1
ATOM 865 O O . LEU A 1 105 ? 13.259 5.634 -27.616 1.00 88.38 105 LEU A O 1
ATOM 869 N N . GLY A 1 106 ? 14.711 6.602 -26.204 1.00 81.00 106 GLY A N 1
ATOM 870 C CA . GLY A 1 106 ? 14.852 7.842 -26.977 1.00 81.00 106 GLY A CA 1
ATOM 871 C C . GLY A 1 106 ? 13.574 8.687 -27.029 1.00 81.00 106 GLY A C 1
ATOM 872 O O . GLY A 1 106 ? 13.424 9.527 -27.912 1.00 81.00 106 GLY A O 1
ATOM 873 N N . ARG A 1 107 ? 12.633 8.462 -26.103 1.00 67.38 107 ARG A N 1
ATOM 874 C CA . ARG A 1 107 ? 11.426 9.280 -25.942 1.00 67.38 107 ARG A CA 1
ATOM 875 C C . ARG A 1 107 ? 11.710 10.353 -24.894 1.00 67.38 107 ARG A C 1
ATOM 877 O O . ARG A 1 107 ? 11.342 10.192 -23.732 1.00 67.38 107 ARG A O 1
ATOM 884 N N . GLU A 1 108 ? 12.405 11.417 -25.285 1.00 52.19 108 GLU A N 1
ATOM 885 C CA . GLU A 1 108 ? 12.441 12.639 -24.474 1.00 52.19 108 GLU A CA 1
ATOM 886 C C . GLU A 1 108 ? 11.046 13.285 -24.499 1.00 52.19 108 GLU A C 1
ATOM 888 O O . GLU A 1 108 ? 10.426 13.393 -25.560 1.00 52.19 108 GLU A O 1
ATOM 893 N N . GLU A 1 109 ? 10.513 13.635 -23.323 1.00 52.25 109 GLU A N 1
ATOM 894 C CA . GLU A 1 109 ? 9.291 14.441 -23.219 1.00 52.25 109 GLU A CA 1
ATOM 895 C C . GLU A 1 109 ? 9.563 15.790 -23.905 1.00 52.25 109 GLU A C 1
ATOM 897 O O . GLU A 1 109 ? 10.435 16.535 -23.460 1.00 52.25 109 GLU A O 1
ATOM 902 N N . LYS A 1 110 ? 8.871 16.056 -25.020 1.00 42.41 110 LYS A N 1
ATOM 903 C CA . LYS A 1 110 ? 8.754 17.403 -25.594 1.00 42.41 110 LYS A CA 1
ATOM 904 C C . LYS A 1 110 ? 7.840 18.263 -24.736 1.00 42.41 110 LYS A C 1
ATOM 906 O O . LYS A 1 110 ? 6.829 17.706 -24.250 1.00 42.41 110 LYS A O 1
#

pLDDT: mean 89.7, std 16.89, range [34.91, 98.69]

Secondary structure (DSSP, 8-state):
-----------HHHHHHHHHHHHHHHHHHHHHHHHHHHHHHHHHHHHHHHHHHHHS--TTS-HHHHHHHHHHHHHHHHHHHHHHHHHHHHHHHHHHHHHHHHHHTT----

Sequence (110 aa):
MWKMEDKGNMGENGKMRALMDLLAKEQTLAGKYHGHSGQHRVALREAEYWEDVLAKIGDDVEEHIVRKWKRNLEKAKARAEYHAKMSEEARKELEEVRKQIRKLLGREEK

Foldseek 3Di:
DDDDDCPDPQPPVRLVVLLVVLVVLLVVLVCQLVVLVVQLVVLVVQLVVLVVVLVPDDPPDDPVVNVVSVVSNVVSVVSNVVSVVSNVVSVVVSVVSVVVSCVSVVNDDD